Protein AF-A0A0R2JVK6-F1 (afdb_monomer)

Foldseek 3Di:
DAAFFQFADPDQDADPVRHGDPLQVVLVVVCVVVVVQDDDGTGHHDDDDPDVQNVCSNRPSHHPPVQVVDADPVRDGVVNVPDDD

Mean predicted aligned error: 3.93 Å

Radius of gyration: 13.02 Å; Cα contacts (8 Å, |Δi|>4): 116; chains: 1; bounding box: 30×31×37 Å

Structure (mmCIF, N/CA/C/O backbone):
data_AF-A0A0R2JVK6-F1
#
_entry.id   AF-A0A0R2JVK6-F1
#
loop_
_atom_site.group_PDB
_atom_site.id
_atom_site.type_symbol
_atom_site.label_atom_id
_atom_site.label_alt_id
_atom_site.label_comp_id
_atom_site.label_asym_id
_atom_site.label_entity_id
_atom_site.label_seq_id
_atom_site.pdbx_PDB_ins_code
_atom_site.Cartn_x
_atom_site.Cartn_y
_atom_site.Cartn_z
_atom_site.occupancy
_atom_site.B_iso_or_equiv
_atom_site.auth_seq_id
_atom_site.auth_comp_id
_atom_site.auth_asym_id
_atom_site.auth_atom_id
_atom_site.pdbx_PDB_model_num
ATOM 1 N N . MET A 1 1 ? -3.328 -8.069 -9.958 1.00 88.38 1 MET A N 1
ATOM 2 C CA . MET A 1 1 ? -4.216 -8.790 -9.019 1.00 88.38 1 MET A CA 1
ATOM 3 C C . MET A 1 1 ? -3.428 -9.124 -7.764 1.00 88.38 1 MET A C 1
ATOM 5 O O . MET A 1 1 ? -2.298 -9.581 -7.884 1.00 88.38 1 MET A O 1
ATOM 9 N N . ILE A 1 2 ? -4.010 -8.887 -6.593 1.00 94.06 2 ILE A N 1
ATOM 10 C CA . ILE A 1 2 ? -3.509 -9.339 -5.293 1.00 94.06 2 ILE A CA 1
ATOM 11 C C . ILE A 1 2 ? -4.254 -10.628 -4.950 1.00 94.06 2 ILE A C 1
ATOM 13 O O . ILE A 1 2 ? -5.473 -10.678 -5.092 1.00 94.06 2 ILE A O 1
ATOM 17 N N . LYS A 1 3 ? -3.532 -11.669 -4.534 1.00 95.75 3 LYS A N 1
ATOM 18 C CA . LYS A 1 3 ? -4.137 -12.948 -4.151 1.00 95.75 3 LYS A CA 1
ATOM 19 C C . LYS A 1 3 ? -4.667 -12.929 -2.718 1.00 95.75 3 LYS A C 1
ATOM 21 O O . LYS A 1 3 ? -4.131 -12.209 -1.874 1.00 95.75 3 LYS A O 1
ATOM 26 N N . SER A 1 4 ? -5.690 -13.738 -2.447 1.00 97.56 4 SER A N 1
ATOM 27 C CA . SER A 1 4 ? -6.133 -14.041 -1.083 1.00 97.56 4 SER A CA 1
ATOM 28 C C . SER A 1 4 ? -4.957 -14.527 -0.223 1.00 97.56 4 SER A C 1
ATOM 30 O O . SER A 1 4 ? -4.056 -15.217 -0.708 1.00 97.56 4 SER A O 1
ATOM 32 N N . GLY A 1 5 ? -4.935 -14.124 1.048 1.00 97.44 5 GLY A N 1
ATOM 33 C CA . GLY A 1 5 ? -3.846 -14.395 1.986 1.00 97.44 5 GLY A CA 1
ATOM 34 C C . GLY A 1 5 ? -2.656 -13.432 1.890 1.00 97.44 5 GLY A C 1
ATOM 35 O O . GLY A 1 5 ? -1.675 -13.603 2.620 1.00 97.44 5 GLY A O 1
ATOM 36 N N . ALA A 1 6 ? -2.708 -12.409 1.031 1.00 97.00 6 ALA A N 1
ATOM 37 C CA . ALA A 1 6 ? -1.674 -11.381 0.985 1.00 97.00 6 ALA A CA 1
ATOM 38 C C . ALA A 1 6 ? -1.658 -10.570 2.288 1.00 97.00 6 ALA A C 1
ATOM 40 O O . ALA A 1 6 ? -2.701 -10.155 2.793 1.00 97.00 6 ALA A O 1
ATOM 41 N N . LYS A 1 7 ? -0.460 -10.323 2.826 1.00 96.69 7 LYS A N 1
ATOM 42 C CA . LYS A 1 7 ? -0.270 -9.578 4.077 1.00 96.69 7 LYS A CA 1
ATOM 43 C C . LYS A 1 7 ? -0.211 -8.076 3.819 1.00 96.69 7 LYS A C 1
ATOM 45 O O . LYS A 1 7 ? 0.470 -7.624 2.901 1.00 96.69 7 LYS A O 1
ATOM 50 N N . LEU A 1 8 ? -0.877 -7.317 4.678 1.00 96.44 8 LEU A N 1
ATOM 51 C CA . LEU A 1 8 ? -0.912 -5.861 4.660 1.00 96.44 8 LEU A CA 1
ATOM 52 C C . LEU A 1 8 ? 0.110 -5.301 5.647 1.00 96.44 8 LEU A C 1
ATOM 54 O O . LEU A 1 8 ? 0.130 -5.696 6.815 1.00 96.44 8 LEU A O 1
ATOM 58 N N . GLN A 1 9 ? 0.902 -4.321 5.212 1.00 95.06 9 GLN A N 1
ATOM 59 C CA . GLN A 1 9 ? 1.640 -3.472 6.141 1.00 95.06 9 GLN A CA 1
ATOM 60 C C . GLN A 1 9 ? 0.636 -2.731 7.034 1.00 95.06 9 GLN A C 1
ATOM 62 O O . GLN A 1 9 ? -0.292 -2.086 6.530 1.00 95.06 9 GLN A O 1
ATOM 67 N N . THR A 1 10 ? 0.808 -2.838 8.351 1.00 93.44 10 THR A N 1
ATOM 68 C CA . THR A 1 10 ? -0.079 -2.200 9.337 1.00 93.44 10 THR A CA 1
ATOM 69 C C . THR A 1 10 ? 0.492 -0.923 9.917 1.00 93.44 10 THR A C 1
ATOM 71 O O . THR A 1 10 ? -0.270 -0.069 10.355 1.00 93.44 10 THR A O 1
ATOM 74 N N . GLU A 1 11 ? 1.815 -0.785 9.920 1.00 94.50 11 GLU A N 1
ATOM 75 C CA . GLU A 1 11 ? 2.465 0.432 10.391 1.00 94.50 11 GLU A CA 1
ATOM 76 C C . GLU A 1 11 ? 2.430 1.487 9.292 1.00 94.50 11 GLU A C 1
ATOM 78 O O . GLU A 1 11 ? 2.933 1.281 8.186 1.00 94.50 11 GLU A O 1
ATOM 83 N N . ILE A 1 12 ? 1.790 2.613 9.595 1.00 93.94 12 ILE A N 1
ATOM 84 C CA . ILE A 1 12 ? 1.664 3.722 8.659 1.00 93.94 12 ILE A CA 1
ATOM 85 C C . ILE A 1 12 ? 2.953 4.545 8.721 1.00 93.94 12 ILE A C 1
ATOM 87 O O . ILE A 1 12 ? 3.254 5.098 9.782 1.00 93.94 12 ILE A O 1
ATOM 91 N N . PRO A 1 13 ? 3.704 4.676 7.613 1.00 90.12 13 PRO A N 1
ATOM 92 C CA . PRO A 1 13 ? 4.876 5.534 7.594 1.00 90.12 13 PRO A CA 1
ATOM 93 C C . PRO A 1 13 ? 4.451 6.998 7.757 1.00 90.12 13 PRO A C 1
ATOM 95 O O . PRO A 1 13 ? 3.571 7.493 7.044 1.00 90.12 13 PRO A O 1
ATOM 98 N N . LEU A 1 14 ? 5.091 7.690 8.697 1.00 93.25 14 LEU A N 1
ATOM 99 C CA . LEU A 1 14 ? 4.893 9.117 8.929 1.00 93.25 14 LEU A CA 1
ATOM 100 C C . LEU A 1 14 ? 5.916 9.935 8.139 1.00 93.25 14 LEU A C 1
ATOM 102 O O . LEU A 1 14 ? 7.045 9.506 7.893 1.00 93.25 14 LEU A O 1
ATOM 106 N N . ASN A 1 15 ? 5.516 11.143 7.762 1.00 92.25 15 ASN A N 1
ATOM 107 C CA . ASN A 1 15 ? 6.428 12.162 7.270 1.00 92.25 15 ASN A CA 1
ATOM 108 C C . ASN A 1 15 ? 7.393 12.599 8.385 1.00 92.25 15 ASN A C 1
ATOM 110 O O . ASN A 1 15 ? 7.173 12.339 9.568 1.00 92.25 15 ASN A O 1
ATOM 114 N N . LYS A 1 16 ? 8.450 13.334 8.015 1.00 94.38 16 LYS A N 1
ATOM 115 C CA . LYS A 1 16 ? 9.438 13.859 8.979 1.00 94.38 16 LYS A CA 1
ATOM 116 C C . LYS A 1 16 ? 8.824 14.736 10.077 1.00 94.38 16 LYS A C 1
ATOM 118 O O . LYS A 1 16 ? 9.385 14.818 11.160 1.00 94.38 16 LYS A O 1
ATOM 123 N N . ASP A 1 17 ? 7.702 15.389 9.788 1.00 95.56 17 ASP A N 1
ATOM 124 C CA . ASP A 1 17 ? 6.953 16.236 10.722 1.00 95.56 17 ASP A CA 1
ATOM 125 C C . ASP A 1 17 ? 5.945 15.452 11.589 1.00 95.56 17 ASP A C 1
ATOM 127 O O . ASP A 1 17 ? 5.179 16.051 12.338 1.00 95.56 17 ASP A O 1
ATOM 131 N N . GLY A 1 18 ? 5.918 14.119 11.484 1.00 95.88 18 GLY A N 1
ATOM 132 C CA . GLY A 1 18 ? 4.985 13.252 12.204 1.00 95.88 18 GLY A CA 1
ATOM 133 C C . GLY A 1 18 ? 3.590 13.163 11.578 1.00 95.88 18 GLY A C 1
ATOM 134 O O . GLY A 1 18 ? 2.750 12.413 12.072 1.00 95.88 18 GLY A O 1
ATOM 135 N N . SER A 1 19 ? 3.319 13.880 10.484 1.00 95.81 19 SER A N 1
ATOM 136 C CA . SER A 1 19 ? 2.034 13.795 9.789 1.00 95.81 19 SER A CA 1
ATOM 137 C C . SER A 1 19 ? 1.917 12.521 8.947 1.00 95.81 19 SER A C 1
ATOM 139 O O . SER A 1 19 ? 2.904 11.962 8.464 1.00 95.81 19 SER A O 1
ATOM 141 N N . VAL A 1 20 ? 0.686 12.063 8.713 1.00 95.31 20 VAL A N 1
ATOM 142 C CA . VAL A 1 20 ? 0.425 10.957 7.780 1.00 95.31 20 VAL A CA 1
ATOM 143 C C . VAL A 1 20 ? 0.586 11.459 6.345 1.00 95.31 20 VAL A C 1
ATOM 145 O O . VAL A 1 20 ? -0.119 12.380 5.928 1.00 95.31 20 VAL A O 1
ATOM 148 N N . GLY A 1 21 ? 1.479 10.838 5.572 1.00 93.38 21 GLY A N 1
ATOM 149 C CA . GLY A 1 21 ? 1.744 11.209 4.179 1.00 93.38 21 GLY A CA 1
ATOM 150 C C . GLY A 1 21 ? 0.578 10.940 3.218 1.00 93.38 21 GLY A C 1
ATOM 151 O O . GLY A 1 21 ? -0.336 10.169 3.505 1.00 93.38 21 GLY A O 1
ATOM 152 N N . PHE A 1 22 ? 0.615 11.558 2.032 1.00 93.12 22 PHE A N 1
ATOM 153 C CA . PHE A 1 22 ? -0.441 11.411 1.018 1.00 93.12 22 PHE A CA 1
ATOM 154 C C . PHE A 1 22 ? -0.666 9.950 0.598 1.00 93.12 22 PHE A C 1
ATOM 156 O O . PHE A 1 22 ? -1.806 9.490 0.604 1.00 93.12 22 PHE A O 1
ATOM 163 N N . SER A 1 23 ? 0.410 9.210 0.306 1.00 92.88 23 SER A N 1
ATOM 164 C CA . SER A 1 23 ? 0.348 7.790 -0.070 1.00 92.88 23 SER A CA 1
ATOM 165 C C . SER A 1 23 ? -0.349 6.944 0.992 1.00 92.88 23 SER A C 1
ATOM 167 O O . SER A 1 23 ? -1.176 6.098 0.665 1.00 92.88 23 SER A O 1
ATOM 169 N N . ALA A 1 24 ? -0.067 7.215 2.270 1.00 94.31 24 ALA A N 1
ATOM 170 C CA . ALA A 1 24 ? -0.693 6.521 3.384 1.00 94.31 24 ALA A CA 1
ATOM 171 C C . ALA A 1 24 ? -2.199 6.801 3.470 1.00 94.31 24 ALA A C 1
ATOM 173 O O . ALA A 1 24 ? -2.989 5.863 3.546 1.00 94.31 24 ALA A O 1
ATOM 174 N N . ARG A 1 25 ? -2.608 8.073 3.370 1.00 95.69 25 ARG A N 1
ATOM 175 C CA . ARG A 1 25 ? -4.033 8.451 3.357 1.00 95.69 25 ARG A CA 1
ATOM 176 C C . ARG A 1 25 ? -4.779 7.820 2.180 1.00 95.69 25 ARG A C 1
ATOM 178 O O . ARG A 1 25 ? -5.890 7.324 2.344 1.00 95.69 25 ARG A O 1
ATOM 185 N N . PHE A 1 26 ? -4.164 7.815 0.999 1.00 95.44 26 PHE A N 1
ATOM 186 C CA . PHE A 1 26 ? -4.759 7.212 -0.190 1.00 95.44 26 PHE A CA 1
ATOM 187 C C . PHE A 1 26 ? -4.900 5.692 -0.050 1.00 95.44 26 PHE A C 1
ATOM 189 O O . PHE A 1 26 ? -5.972 5.153 -0.304 1.00 95.44 26 PHE A O 1
ATOM 196 N N . ALA A 1 27 ? -3.860 5.005 0.423 1.00 95.81 27 ALA A N 1
ATOM 197 C CA . ALA A 1 27 ? -3.908 3.569 0.679 1.00 95.81 27 ALA A CA 1
ATOM 198 C C . ALA A 1 27 ? -4.967 3.188 1.724 1.00 95.81 27 ALA A C 1
ATOM 200 O O . ALA A 1 27 ? -5.635 2.172 1.565 1.00 95.81 27 ALA A O 1
ATOM 201 N N . GLN A 1 28 ? -5.153 3.997 2.773 1.00 96.06 28 GLN A N 1
ATOM 202 C CA . GLN A 1 28 ? -6.232 3.783 3.742 1.00 96.06 28 GLN A CA 1
ATOM 203 C C . GLN A 1 28 ? -7.605 3.862 3.075 1.00 96.06 28 GLN A C 1
ATOM 205 O O . GLN A 1 28 ? -8.419 2.967 3.275 1.00 96.06 28 GLN A O 1
ATOM 210 N N . LYS A 1 29 ? -7.845 4.880 2.239 1.00 96.88 29 LYS A N 1
ATOM 211 C CA . LYS A 1 29 ? -9.097 4.992 1.480 1.00 96.88 29 LYS A CA 1
ATOM 212 C C . LYS A 1 29 ? -9.303 3.795 0.548 1.00 96.88 29 LYS A C 1
ATOM 214 O O . LYS A 1 29 ? -10.375 3.206 0.551 1.00 96.88 29 LYS A O 1
ATOM 219 N N . LEU A 1 30 ? -8.259 3.394 -0.174 1.00 96.44 30 LEU A N 1
ATOM 220 C CA . LEU A 1 30 ? -8.304 2.232 -1.059 1.00 96.44 30 LEU A CA 1
ATOM 221 C C . LEU A 1 30 ? -8.607 0.930 -0.293 1.00 96.44 30 LEU A C 1
ATOM 223 O O . LEU A 1 30 ? -9.334 0.082 -0.788 1.00 96.44 30 LEU A O 1
ATOM 227 N N . ARG A 1 31 ? -8.089 0.765 0.931 1.00 97.06 31 ARG A N 1
ATOM 228 C CA . ARG A 1 31 ? -8.418 -0.388 1.787 1.00 97.06 31 ARG A CA 1
ATOM 229 C C . ARG A 1 31 ? -9.849 -0.344 2.318 1.00 97.06 31 ARG A C 1
ATOM 231 O O . ARG A 1 31 ? -10.436 -1.403 2.466 1.00 97.06 31 ARG A O 1
ATOM 238 N N . ILE A 1 32 ? -10.403 0.840 2.581 1.00 97.50 32 ILE A N 1
ATOM 239 C CA . ILE A 1 32 ? -11.820 0.997 2.957 1.00 97.50 32 ILE A CA 1
ATOM 240 C C . ILE A 1 32 ? -12.726 0.570 1.796 1.00 97.50 32 ILE A C 1
ATOM 242 O O . ILE A 1 32 ? -13.700 -0.139 2.006 1.00 97.50 32 ILE A O 1
ATOM 246 N N . GLU A 1 33 ? -12.372 0.928 0.559 1.00 97.12 33 GLU A N 1
ATOM 247 C CA . GLU A 1 33 ? -13.101 0.490 -0.644 1.00 97.12 33 GLU A CA 1
ATOM 248 C C . GLU A 1 33 ? -13.084 -1.042 -0.839 1.00 97.12 33 GLU A C 1
ATOM 250 O O . GLU A 1 33 ? -13.936 -1.568 -1.550 1.00 97.12 33 GLU A O 1
ATOM 255 N N . HIS A 1 34 ? -12.162 -1.747 -0.174 1.00 97.44 34 HIS A N 1
ATOM 256 C CA . HIS A 1 34 ? -12.017 -3.206 -0.177 1.00 97.44 34 HIS A CA 1
ATOM 257 C C . HIS A 1 34 ? -12.110 -3.817 1.234 1.00 97.44 34 HIS A C 1
ATOM 259 O O . HIS A 1 34 ? -11.437 -4.803 1.549 1.00 97.44 34 HIS A O 1
ATOM 265 N N . GLU A 1 35 ? -12.874 -3.199 2.139 1.00 97.12 35 GLU A N 1
ATOM 266 C CA . GLU A 1 35 ? -12.903 -3.626 3.543 1.00 97.12 35 GLU A CA 1
ATOM 267 C C . GLU A 1 35 ? -13.473 -5.039 3.726 1.00 97.12 35 GLU A C 1
ATOM 269 O O . GLU 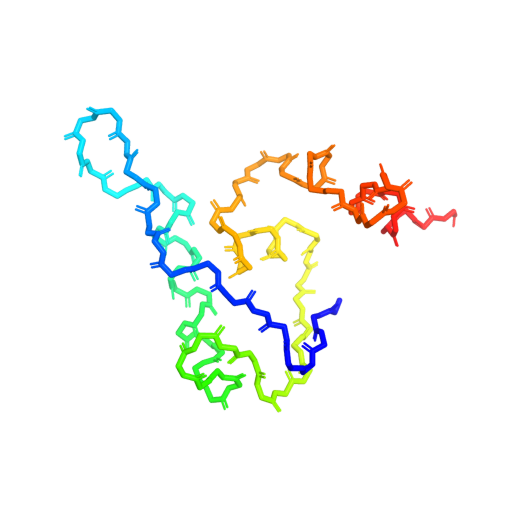A 1 35 ? -13.033 -5.772 4.610 1.00 97.12 35 GLU A O 1
ATOM 274 N N . ASN A 1 36 ? -14.391 -5.455 2.847 1.00 98.00 36 ASN A N 1
ATOM 275 C CA . ASN A 1 36 ? -15.006 -6.783 2.877 1.00 98.00 36 ASN A CA 1
ATOM 276 C C . ASN A 1 36 ? -14.029 -7.890 2.452 1.00 98.00 36 ASN A C 1
ATOM 278 O O . ASN A 1 36 ? -14.208 -9.056 2.801 1.00 98.00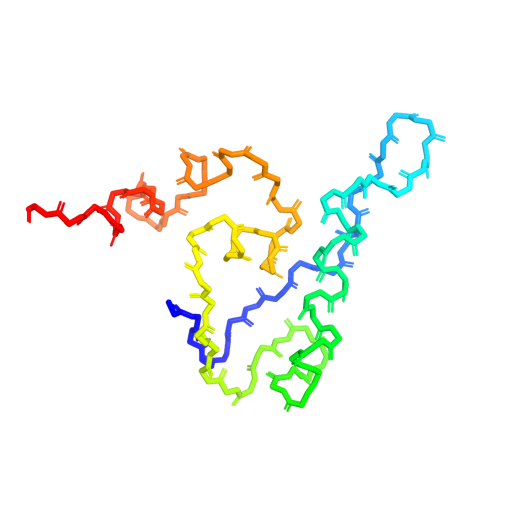 36 ASN A O 1
ATOM 282 N N . GLU A 1 37 ? -12.981 -7.536 1.711 1.00 98.25 37 GLU A N 1
ATOM 283 C CA . GLU A 1 37 ? -11.927 -8.438 1.263 1.00 98.25 37 GLU A CA 1
ATOM 284 C C . GLU A 1 37 ? -10.724 -8.463 2.216 1.00 98.25 37 GLU A C 1
ATOM 286 O O . GLU A 1 37 ? -9.725 -9.128 1.923 1.00 98.25 37 GLU A O 1
ATOM 291 N N . ILE A 1 38 ? -10.802 -7.782 3.366 1.00 97.75 38 ILE A N 1
ATOM 292 C CA . ILE A 1 38 ? -9.731 -7.686 4.361 1.00 97.75 38 ILE A CA 1
ATOM 293 C C . ILE A 1 38 ? -10.222 -8.195 5.719 1.00 97.75 38 ILE A C 1
ATOM 295 O O . ILE A 1 38 ? -11.307 -7.880 6.192 1.00 97.75 38 ILE A O 1
ATOM 299 N N . THR A 1 39 ? -9.388 -8.964 6.416 1.00 97.31 39 THR A N 1
ATOM 300 C CA . THR A 1 39 ? -9.620 -9.301 7.827 1.00 97.31 39 THR A CA 1
ATOM 301 C C . THR A 1 39 ? -8.317 -9.194 8.601 1.00 97.31 39 THR A C 1
ATOM 303 O O . THR A 1 39 ? -7.328 -9.867 8.306 1.00 97.31 39 THR A O 1
ATOM 306 N N . GLY A 1 40 ? -8.297 -8.320 9.609 1.00 94.75 40 GLY A N 1
ATOM 307 C CA . GLY A 1 40 ? -7.096 -8.039 10.389 1.00 94.75 40 GLY A CA 1
ATOM 308 C C . GLY A 1 40 ? -5.974 -7.467 9.518 1.00 94.75 40 GLY A C 1
ATOM 309 O O . GLY A 1 40 ? -6.020 -6.307 9.121 1.00 94.75 40 GLY A O 1
ATOM 310 N N . LYS A 1 41 ? -4.942 -8.276 9.251 1.00 95.88 41 LYS A N 1
ATOM 311 C CA . LYS A 1 41 ? -3.727 -7.864 8.521 1.00 95.88 41 LYS A CA 1
ATOM 312 C C . LYS A 1 41 ? -3.555 -8.568 7.174 1.00 95.88 41 LYS A C 1
ATOM 314 O O . LYS A 1 41 ? -2.443 -8.594 6.648 1.00 95.88 41 LYS A O 1
ATOM 319 N N . GLN A 1 42 ? -4.605 -9.189 6.643 1.00 97.75 42 GLN A N 1
ATOM 320 C CA . GLN A 1 42 ? -4.517 -9.989 5.423 1.00 97.75 42 GLN A CA 1
ATOM 321 C C . GLN A 1 42 ? -5.765 -9.865 4.550 1.00 97.75 42 GLN A C 1
ATOM 323 O O . GLN A 1 42 ? -6.851 -9.574 5.054 1.00 97.75 42 GLN A O 1
ATOM 328 N N . THR A 1 43 ? -5.605 -10.116 3.252 1.00 98.12 43 THR A N 1
ATOM 329 C CA . THR A 1 43 ? -6.730 -10.275 2.328 1.00 98.12 43 THR A CA 1
ATOM 330 C C . THR A 1 43 ? -7.385 -11.643 2.513 1.00 98.12 43 THR A C 1
ATOM 332 O O . THR A 1 43 ? -6.701 -12.637 2.766 1.00 98.12 43 THR A O 1
ATOM 335 N N . VAL A 1 44 ? -8.708 -11.708 2.380 1.00 98.31 44 VAL A N 1
ATOM 336 C CA . VAL A 1 44 ? -9.494 -12.957 2.421 1.00 98.31 44 VAL A CA 1
ATOM 337 C C . VAL A 1 44 ? -10.072 -13.337 1.057 1.00 98.31 44 VAL A C 1
ATOM 339 O O . VAL A 1 44 ? -10.508 -14.470 0.864 1.00 98.31 44 VAL A O 1
ATOM 342 N N . ALA A 1 45 ? -9.987 -12.436 0.079 1.00 97.88 45 ALA A N 1
ATOM 343 C CA . ALA A 1 45 ? -10.359 -12.665 -1.311 1.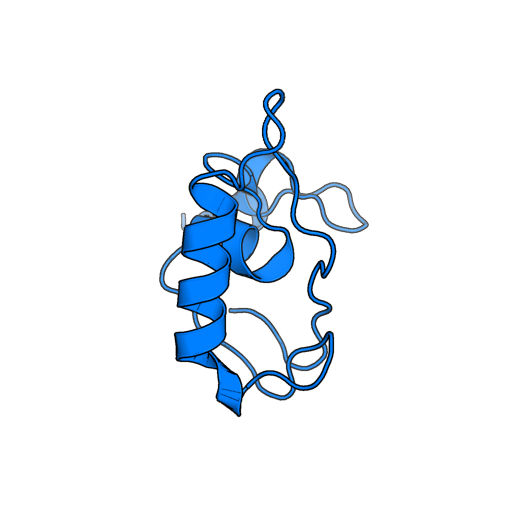00 97.88 45 ALA A CA 1
ATOM 344 C C . ALA A 1 45 ? -9.280 -12.125 -2.264 1.00 97.88 45 ALA A C 1
ATOM 346 O O . ALA A 1 45 ? -8.393 -11.366 -1.862 1.00 97.88 45 ALA A O 1
ATOM 347 N N . ASP A 1 46 ? -9.345 -12.541 -3.530 1.00 97.81 46 ASP A N 1
ATOM 348 C CA . ASP A 1 46 ? -8.538 -11.940 -4.592 1.00 97.81 46 ASP A CA 1
ATOM 349 C C . ASP A 1 46 ? -9.036 -10.512 -4.868 1.00 97.81 46 ASP A C 1
ATOM 351 O O . ASP A 1 46 ? -10.238 -10.279 -4.975 1.00 97.81 46 ASP A O 1
ATOM 355 N N . ILE A 1 47 ? -8.111 -9.561 -5.020 1.00 97.25 47 ILE A N 1
AT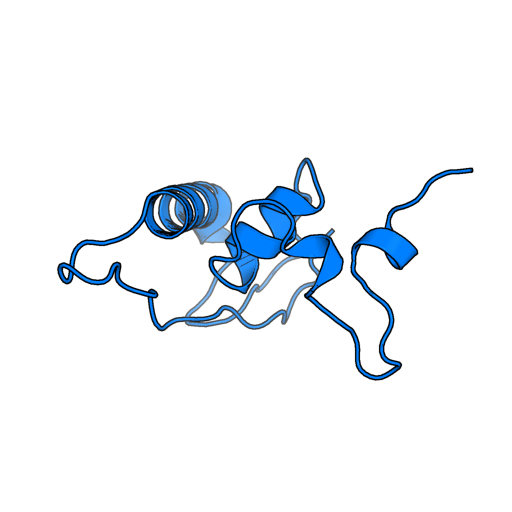OM 356 C CA . ILE A 1 47 ? -8.420 -8.147 -5.272 1.00 97.25 47 ILE A CA 1
ATOM 357 C C . ILE A 1 47 ? -7.810 -7.725 -6.608 1.00 97.25 47 ILE A C 1
ATOM 359 O O . ILE A 1 47 ? -6.606 -7.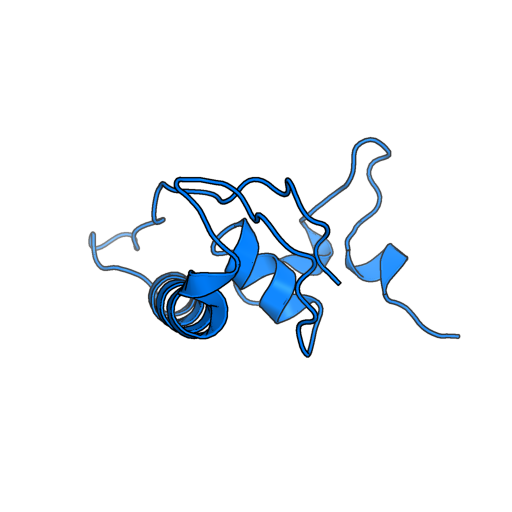879 -6.862 1.00 97.25 47 ILE A O 1
ATOM 363 N N . VAL A 1 48 ? -8.641 -7.166 -7.484 1.00 94.62 48 VAL A N 1
ATOM 364 C CA . VAL A 1 48 ? -8.212 -6.621 -8.775 1.00 94.62 48 VAL A CA 1
ATOM 365 C C . VAL A 1 48 ? -8.117 -5.105 -8.658 1.00 94.62 48 VAL A C 1
ATOM 367 O O . VAL A 1 48 ? -9.119 -4.420 -8.506 1.00 94.62 48 VAL A O 1
ATOM 370 N N . LEU A 1 49 ? -6.889 -4.600 -8.743 1.00 93.56 49 LEU A N 1
ATOM 371 C CA . LEU A 1 49 ? -6.578 -3.173 -8.735 1.00 93.56 49 LEU A CA 1
ATOM 372 C C . LEU A 1 49 ? -6.259 -2.694 -10.153 1.00 93.56 49 LEU A C 1
ATOM 374 O O . LEU A 1 49 ? -5.858 -3.488 -11.009 1.00 93.56 49 LEU A O 1
ATOM 378 N N . LYS A 1 50 ? -6.418 -1.393 -10.393 1.00 91.81 50 LYS A N 1
ATOM 379 C CA . LYS A 1 50 ? -6.336 -0.765 -11.719 1.00 91.81 50 LYS A CA 1
ATOM 380 C C . LYS A 1 50 ? -4.903 -0.577 -12.204 1.00 91.81 50 LYS A C 1
ATOM 382 O O . LYS A 1 50 ? -4.685 -0.398 -13.397 1.00 91.81 50 LYS A O 1
ATOM 387 N N . SER A 1 51 ? -3.922 -0.581 -11.299 1.00 89.62 51 SER A N 1
ATOM 388 C CA . SER A 1 51 ? -2.514 -0.385 -11.657 1.00 89.62 51 SER A CA 1
ATOM 389 C C . SER A 1 51 ? -1.539 -1.041 -10.668 1.00 89.62 51 SER A C 1
ATOM 391 O O . SER A 1 51 ? -1.894 -1.274 -9.509 1.00 89.62 51 SER A O 1
ATOM 393 N N . PRO A 1 52 ? -0.277 -1.289 -11.074 1.00 87.88 52 PRO A N 1
ATOM 394 C CA . PRO A 1 52 ? 0.790 -1.705 -10.157 1.00 87.88 52 PRO A CA 1
ATOM 395 C C . PRO A 1 52 ? 1.023 -0.716 -9.003 1.00 87.88 52 PRO A C 1
ATOM 397 O O . PRO A 1 52 ? 1.452 -1.108 -7.918 1.00 87.88 52 PRO A O 1
ATOM 400 N N . ASN A 1 53 ? 0.710 0.562 -9.213 1.00 89.69 53 ASN A N 1
ATOM 401 C CA . ASN A 1 53 ? 0.921 1.629 -8.230 1.00 89.69 53 ASN A CA 1
ATOM 402 C C . ASN A 1 53 ? -0.069 1.425 -7.075 1.00 89.69 53 ASN A C 1
ATOM 404 O O . ASN A 1 53 ? 0.310 1.503 -5.908 1.00 89.69 53 ASN A O 1
ATOM 408 N N . GLU A 1 54 ? -1.328 1.115 -7.403 1.00 93.00 54 GLU A N 1
ATOM 409 C CA . GLU A 1 54 ? -2.347 0.766 -6.413 1.00 93.00 54 GLU A CA 1
ATOM 410 C C . GLU A 1 54 ? -1.949 -0.482 -5.620 1.00 93.00 54 GLU A C 1
ATOM 412 O O . GLU A 1 54 ? -2.176 -0.513 -4.418 1.00 93.00 54 GLU A O 1
ATOM 417 N N . VAL A 1 55 ? -1.281 -1.468 -6.234 1.00 92.75 55 VAL A N 1
ATOM 418 C CA . VAL A 1 55 ? -0.764 -2.646 -5.509 1.00 92.75 55 VAL A CA 1
ATOM 419 C C . VAL A 1 55 ? 0.272 -2.243 -4.454 1.00 92.75 55 VAL A C 1
ATOM 421 O O . VAL A 1 55 ? 0.191 -2.691 -3.309 1.00 92.75 55 VAL A O 1
ATOM 424 N N . GLY A 1 56 ? 1.223 -1.373 -4.811 1.00 92.69 56 GLY A N 1
ATOM 425 C CA . GLY A 1 56 ? 2.231 -0.861 -3.876 1.00 92.69 56 GLY A CA 1
ATOM 426 C C . GLY A 1 56 ? 1.620 -0.064 -2.720 1.00 92.69 56 GLY A C 1
ATOM 427 O O . GLY A 1 56 ? 1.976 -0.282 -1.557 1.00 92.69 56 GLY A O 1
ATOM 428 N N . LEU A 1 57 ? 0.652 0.801 -3.030 1.00 94.81 57 LEU A N 1
ATOM 429 C CA . LEU A 1 57 ? -0.100 1.579 -2.044 1.00 94.81 57 LEU A CA 1
ATOM 430 C C . LEU A 1 57 ? -0.883 0.653 -1.109 1.00 94.81 57 LEU A C 1
ATOM 432 O O . LEU A 1 57 ? -0.749 0.748 0.111 1.00 94.81 57 LEU A O 1
ATOM 436 N N . PHE A 1 58 ? -1.643 -0.281 -1.679 1.00 95.69 58 PHE A N 1
ATOM 437 C CA . PHE A 1 58 ? -2.524 -1.186 -0.953 1.00 95.69 58 PHE A CA 1
ATOM 438 C C . PHE A 1 58 ? -1.760 -2.095 0.009 1.00 95.69 58 PHE A C 1
ATOM 440 O O . PHE A 1 58 ? -2.140 -2.208 1.174 1.00 95.69 58 PHE A O 1
ATOM 447 N N . LEU A 1 59 ? -0.674 -2.730 -0.440 1.00 94.81 59 LEU A N 1
ATOM 448 C CA . LEU A 1 59 ? 0.068 -3.688 0.382 1.00 94.81 59 LEU A CA 1
ATOM 449 C C . LEU A 1 59 ? 1.037 -3.007 1.353 1.00 94.81 59 LEU A C 1
ATOM 451 O O . LEU A 1 59 ? 1.148 -3.448 2.497 1.00 94.81 59 LEU A O 1
ATOM 455 N N . TYR A 1 60 ? 1.701 -1.924 0.937 1.00 93.62 60 TYR A N 1
ATOM 456 C CA . TYR A 1 60 ? 2.903 -1.429 1.622 1.00 93.62 60 TYR A CA 1
ATOM 457 C C . TYR A 1 60 ? 2.906 0.066 1.943 1.00 93.62 60 TYR A C 1
ATOM 459 O O . TYR A 1 60 ? 3.920 0.560 2.427 1.00 93.62 60 TYR A O 1
ATOM 467 N N . PHE A 1 61 ? 1.831 0.806 1.648 1.00 94.06 61 PHE A N 1
ATOM 468 C CA . PHE A 1 61 ? 1.855 2.278 1.635 1.00 94.06 61 PHE A CA 1
ATOM 469 C C . PHE A 1 61 ? 2.900 2.860 0.661 1.00 94.06 61 PH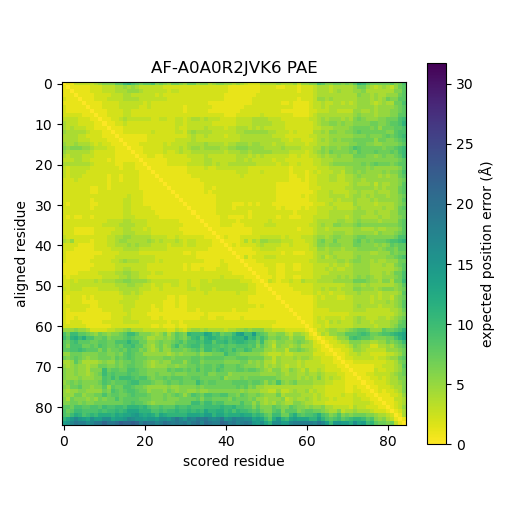E A C 1
ATOM 471 O O . PHE A 1 61 ? 3.266 4.034 0.756 1.00 94.06 61 PHE A O 1
ATOM 478 N N . GLY A 1 62 ? 3.379 2.045 -0.286 1.00 88.69 62 GLY A N 1
ATOM 479 C CA . GLY A 1 62 ? 4.398 2.421 -1.257 1.00 88.69 62 GLY A CA 1
ATOM 480 C C . GLY A 1 62 ? 3.824 3.386 -2.285 1.00 88.69 62 GLY A C 1
ATOM 481 O O . GLY A 1 62 ? 2.884 3.040 -2.989 1.00 88.69 62 GLY A O 1
ATOM 482 N N . GLY A 1 63 ? 4.364 4.604 -2.336 1.00 80.19 63 GLY A N 1
ATOM 483 C CA . GLY A 1 63 ? 3.920 5.655 -3.248 1.00 80.19 63 GLY A CA 1
ATOM 484 C C . GLY A 1 63 ? 4.401 5.484 -4.694 1.00 80.19 63 GLY A C 1
ATOM 485 O O . GLY A 1 63 ? 4.582 4.385 -5.217 1.00 80.19 63 GLY A O 1
ATOM 486 N N . THR A 1 64 ? 4.611 6.614 -5.366 1.00 77.75 64 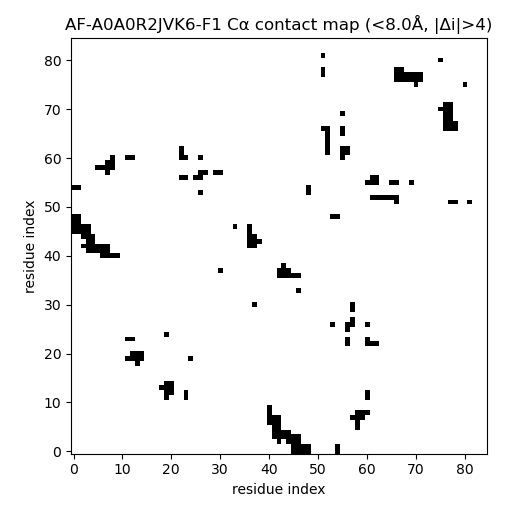THR A N 1
ATOM 487 C CA . THR A 1 64 ? 5.071 6.654 -6.758 1.00 77.75 64 THR A CA 1
ATOM 488 C C . THR A 1 64 ? 6.369 5.862 -6.945 1.00 77.75 64 THR A C 1
ATOM 490 O O . THR A 1 64 ? 7.289 5.957 -6.135 1.00 77.75 64 THR A O 1
ATOM 493 N N . ASN A 1 65 ? 6.448 5.098 -8.035 1.00 79.25 65 ASN A N 1
ATOM 494 C CA . ASN A 1 65 ? 7.575 4.250 -8.432 1.00 79.25 65 ASN A CA 1
ATOM 495 C C . ASN A 1 65 ? 7.908 3.091 -7.480 1.00 79.25 65 ASN A C 1
ATOM 497 O O . ASN A 1 65 ? 8.905 2.402 -7.697 1.00 79.25 65 ASN A O 1
ATOM 501 N N . SER A 1 66 ? 7.089 2.804 -6.460 1.00 81.00 66 SER A N 1
ATOM 502 C CA . SER A 1 66 ? 7.337 1.655 -5.578 1.00 81.00 66 SER A CA 1
ATOM 503 C C . SER A 1 66 ? 7.354 0.322 -6.331 1.00 81.00 66 SER A C 1
ATOM 505 O O . SER A 1 66 ? 8.059 -0.592 -5.918 1.00 81.00 66 SER A O 1
ATOM 507 N N . TRP A 1 67 ? 6.689 0.216 -7.485 1.00 78.44 67 TRP A N 1
ATOM 508 C CA . TRP A 1 67 ? 6.746 -0.979 -8.331 1.00 78.44 67 TRP A CA 1
ATOM 509 C C . TRP A 1 67 ? 8.139 -1.265 -8.929 1.00 78.44 67 TRP A C 1
ATOM 511 O O . TRP A 1 67 ? 8.396 -2.400 -9.321 1.00 78.44 67 TRP A O 1
ATOM 521 N N . LEU A 1 68 ? 9.054 -0.285 -8.952 1.00 81.19 68 LEU A N 1
ATOM 522 C CA . LEU A 1 68 ? 10.467 -0.472 -9.322 1.00 81.19 68 LEU A CA 1
ATOM 523 C C . LEU A 1 68 ? 11.338 -0.937 -8.144 1.00 81.19 68 LEU A C 1
ATOM 525 O O . LEU A 1 68 ? 12.459 -1.396 -8.348 1.00 81.19 68 LEU A O 1
ATOM 529 N N . GLN A 1 69 ? 10.849 -0.796 -6.911 1.00 83.25 69 GLN A N 1
ATOM 530 C CA . GLN A 1 69 ? 11.615 -1.082 -5.693 1.00 83.25 69 GLN A CA 1
ATOM 531 C C . GLN A 1 69 ? 11.129 -2.335 -4.963 1.00 83.25 69 GLN A C 1
ATOM 533 O O . GLN A 1 69 ? 11.925 -3.014 -4.317 1.00 83.25 69 GLN A O 1
ATOM 538 N N . LEU A 1 70 ? 9.839 -2.656 -5.080 1.00 83.31 70 LEU A N 1
ATOM 539 C CA . LEU A 1 70 ? 9.235 -3.859 -4.521 1.00 83.31 70 LEU A CA 1
ATOM 540 C C . LEU A 1 70 ? 9.676 -5.072 -5.334 1.00 83.31 70 LEU A C 1
ATOM 542 O O . LEU A 1 70 ? 9.333 -5.181 -6.513 1.00 83.31 70 LEU A O 1
ATOM 546 N N . LYS A 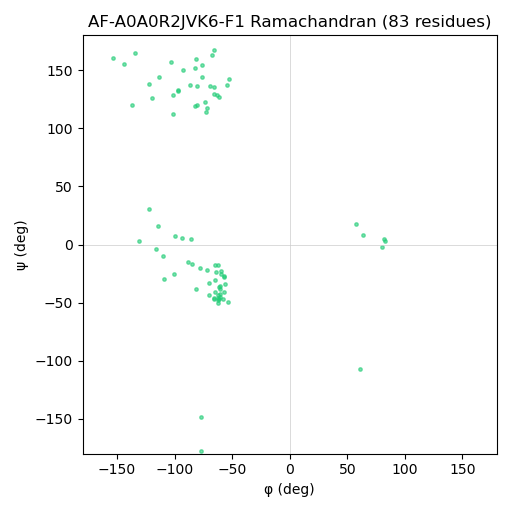1 71 ? 10.439 -5.956 -4.688 1.00 87.06 71 LYS A N 1
ATOM 547 C CA . LYS A 1 71 ? 11.028 -7.154 -5.287 1.00 87.06 71 LYS A CA 1
ATOM 548 C C . LYS A 1 71 ? 10.434 -8.420 -4.688 1.00 87.06 71 LYS A C 1
ATOM 550 O O . LYS A 1 71 ? 10.150 -8.464 -3.491 1.00 87.06 71 LYS A O 1
ATOM 555 N N . ASP A 1 72 ? 10.275 -9.442 -5.516 1.00 86.19 72 ASP A N 1
ATOM 556 C CA . ASP A 1 72 ? 9.961 -10.789 -5.054 1.00 86.19 72 ASP A CA 1
ATOM 557 C C . ASP A 1 72 ? 11.200 -11.507 -4.486 1.00 86.19 72 ASP A C 1
ATOM 559 O O . ASP A 1 72 ? 12.303 -10.955 -4.413 1.00 86.19 72 ASP A O 1
ATOM 563 N N . LYS A 1 73 ? 11.008 -12.767 -4.082 1.00 88.31 73 LYS A N 1
ATOM 564 C CA . LYS A 1 73 ? 12.065 -13.635 -3.544 1.00 88.31 73 LYS A CA 1
ATOM 565 C C . LYS A 1 73 ? 13.232 -13.873 -4.515 1.00 88.31 73 LYS A C 1
ATOM 567 O O . LYS A 1 73 ? 14.319 -14.213 -4.064 1.00 88.31 73 LYS A O 1
ATOM 572 N N . ASP A 1 74 ? 13.005 -13.701 -5.816 1.00 91.44 74 ASP A N 1
ATOM 573 C CA . ASP A 1 74 ? 13.990 -13.901 -6.880 1.00 91.44 74 ASP A CA 1
ATOM 574 C C . ASP A 1 74 ? 14.597 -12.556 -7.338 1.00 91.44 74 ASP A C 1
ATOM 576 O O . ASP A 1 74 ? 15.355 -12.500 -8.306 1.00 91.44 74 ASP A O 1
ATOM 580 N N . GLY A 1 75 ? 14.278 -11.455 -6.643 1.00 89.88 75 GLY A N 1
ATOM 581 C CA . GLY A 1 75 ? 14.789 -10.112 -6.914 1.00 89.88 75 GLY A CA 1
ATOM 582 C C . GLY A 1 75 ? 14.061 -9.362 -8.033 1.00 89.88 75 GLY A C 1
ATOM 583 O O . GLY A 1 75 ? 14.478 -8.251 -8.377 1.00 89.88 75 GLY A O 1
ATOM 584 N N . ARG A 1 76 ? 12.985 -9.925 -8.594 1.00 89.19 76 ARG A N 1
ATOM 585 C CA . ARG A 1 76 ? 12.227 -9.330 -9.703 1.00 89.19 76 ARG A CA 1
ATOM 586 C C . ARG A 1 76 ? 11.260 -8.275 -9.194 1.00 89.19 76 ARG A C 1
ATOM 588 O O . ARG A 1 76 ? 10.584 -8.480 -8.190 1.00 89.19 76 ARG A O 1
ATOM 595 N N . THR A 1 77 ? 11.181 -7.145 -9.886 1.00 89.00 77 THR A N 1
ATOM 596 C CA . THR A 1 77 ? 10.319 -6.023 -9.499 1.00 89.00 77 THR A CA 1
ATOM 597 C C . THR A 1 77 ? 8.873 -6.234 -9.951 1.00 89.00 77 THR A C 1
ATOM 599 O O . THR A 1 77 ? 8.619 -6.969 -10.906 1.00 89.00 77 THR A O 1
ATOM 602 N N . LEU A 1 78 ? 7.909 -5.543 -9.338 1.00 82.50 78 LEU A N 1
ATOM 603 C CA . LEU A 1 78 ? 6.526 -5.515 -9.849 1.00 82.50 78 LEU A CA 1
ATOM 604 C C . LEU A 1 78 ? 6.451 -5.027 -11.309 1.00 82.50 78 LEU A C 1
ATOM 606 O O . LEU A 1 78 ? 5.632 -5.532 -12.074 1.00 82.50 78 LEU A O 1
ATOM 610 N N . ASP A 1 79 ? 7.324 -4.096 -11.713 1.00 85.69 79 ASP A N 1
ATOM 611 C CA . ASP A 1 79 ? 7.479 -3.673 -13.117 1.00 85.69 79 ASP A CA 1
ATOM 612 C C . ASP A 1 79 ? 7.740 -4.865 -14.046 1.00 85.69 79 ASP A C 1
ATOM 614 O O . ASP A 1 79 ? 7.040 -5.063 -15.036 1.00 85.69 79 ASP A O 1
ATOM 618 N N . SER A 1 80 ? 8.705 -5.715 -13.680 1.00 85.81 80 SER A N 1
ATOM 619 C CA . SER A 1 80 ? 9.085 -6.871 -14.497 1.00 85.81 80 SER A CA 1
ATOM 620 C C . SER A 1 80 ? 7.965 -7.904 -14.648 1.00 85.81 80 SER A C 1
ATOM 622 O O . SER A 1 80 ? 7.944 -8.633 -15.632 1.00 85.81 80 SER A O 1
ATOM 624 N N . TRP A 1 81 ? 7.011 -7.927 -13.714 1.00 81.50 81 TRP A N 1
ATOM 625 C CA . TRP A 1 81 ? 5.828 -8.788 -13.761 1.00 81.50 81 TRP A CA 1
ATOM 626 C C . TRP A 1 81 ? 4.634 -8.176 -14.504 1.00 81.50 81 TRP A C 1
ATOM 628 O O . TRP A 1 81 ? 3.682 -8.894 -14.795 1.00 81.50 81 TRP A O 1
ATOM 638 N N . SER A 1 82 ? 4.642 -6.866 -14.767 1.00 77.19 82 SER A N 1
ATOM 639 C CA . SER A 1 82 ? 3.481 -6.135 -15.300 1.00 77.19 82 SER A CA 1
ATOM 640 C C . SER A 1 82 ? 3.690 -5.535 -16.690 1.00 77.19 82 SER A C 1
ATOM 642 O O . SER A 1 82 ? 2.737 -4.999 -17.258 1.00 77.19 82 SER A O 1
ATOM 644 N N . LYS A 1 83 ? 4.893 -5.651 -17.265 1.00 77.50 83 LYS A N 1
ATOM 645 C CA . LYS A 1 83 ? 5.132 -5.313 -18.672 1.00 77.50 83 LYS A CA 1
ATOM 646 C C . LYS A 1 83 ? 4.325 -6.225 -19.590 1.00 77.50 83 LYS A C 1
ATOM 648 O O . LYS A 1 83 ? 4.390 -7.446 -19.478 1.00 77.50 83 LYS A O 1
ATOM 653 N N . VAL A 1 84 ? 3.593 -5.599 -20.501 1.00 65.06 84 VAL A N 1
ATOM 654 C CA . VAL A 1 84 ? 2.952 -6.248 -21.644 1.00 65.06 84 VAL A CA 1
ATOM 655 C C . VAL A 1 84 ? 3.840 -5.949 -22.852 1.00 65.06 84 VAL A C 1
ATOM 657 O O . VAL A 1 84 ? 4.220 -4.788 -23.027 1.00 65.06 84 VAL A O 1
ATOM 660 N N . GLU A 1 85 ? 4.230 -6.978 -23.606 1.00 58.12 85 GLU A N 1
ATOM 661 C CA . GLU A 1 85 ? 4.897 -6.815 -24.912 1.00 58.12 85 GLU A CA 1
ATOM 662 C C . GLU A 1 85 ? 3.912 -6.357 -25.992 1.00 58.12 85 GLU A C 1
ATOM 664 O O . GLU A 1 85 ? 2.746 -6.819 -25.967 1.00 58.12 85 GLU A O 1
#

Solvent-a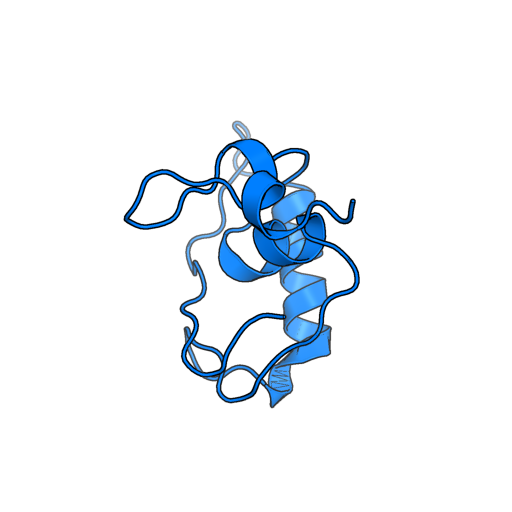ccessible surface area (backbone atoms only — not comparable to full-atom values): 4978 Å² total; per-residue (Å²): 111,48,56,51,66,41,66,40,63,81,79,76,70,57,39,98,87,69,44,78,34,71,40,40,57,50,21,52,53,55,44,60,78,42,44,92,37,44,56,97,54,28,28,72,38,70,43,84,62,96,44,66,53,52,50,26,16,57,36,61,43,27,43,90,70,31,30,74,68,46,55,52,98,86,67,50,28,51,48,77,74,65,69,79,134

Organism: NCBI:txid89059

pLDDT: mean 91.34, std 7.4, range [58.12, 98.31]

Secondary structure (DSSP, 8-state):
-BPTTPBPP-SPPBPTTSPBPHHHHHHHHHHHTTGGGEETTEESS-B--SSHHHHHHHHH---TTGGGT-B-TTS-BHHHHH---

Sequence (85 aa):
MIKSGAKLQTEIPLNKDGSVGFSARFAQKLRIEHENEITGKQTVADIVLKSPNEVGLFLYFGGTNSWLQLKDKDGRTLDSWSKVE